Protein AF-H1XYG9-F1 (afdb_monomer_lite)

Sequence (153 aa):
MKILVTLFMGILLSSVLFLGCGQDGEDGKAYLSFTWDWYVDSYTDNNPGVPSTIHEYTDYEVAPGTYYYEYYCSDGLGNYWGYEGTYKITINKGEKGGFLVDGEDGEDNYFRMTLSGSGPSMSLNKSIKISEKKSSLTPVKNLALLGFLWKKV

pLDDT: mean 81.09, std 21.28, range [35.25, 98.31]

Foldseek 3Di:
DVVVVVVVVVVVVVVLVVLWWAAWAAWAWEWEFEAEPFDWPAKDKPFPQADRDHDHPDITTTDFDKMKMKTKGDRVPPDIDIDIDIDTIDIFQWGGTGTVGHTHHTHYWYKYWYQYNVGIDIDTPSDDPPPPPPPPPDPPPDDPDDDDDDDDD

Organism: NCBI:txid880073

Secondary structure (DSSP, 8-state):
-HHHHHHHHHHHHHHHHHT-BPPPPPPPPEEEEEEESSEEEEEEE--TTS-SS--BTPPEE--SEEEEEEEEEE-SSS-EEEEEEEEEE--PPPPPPBBTBPPPPPPPEEEEEEE-TT--EEEE-----------------------------

Radius of gyration: 28.96 Å; chains: 1; bounding box: 68×40×94 Å

Structure (mmCIF, N/CA/C/O backbone):
data_AF-H1XYG9-F1
#
_entry.id   AF-H1XYG9-F1
#
loop_
_atom_site.group_PDB
_atom_site.id
_atom_site.type_symbol
_atom_site.label_atom_id
_atom_site.label_alt_id
_atom_site.label_comp_id
_atom_site.label_asym_id
_atom_site.label_entity_id
_atom_site.label_seq_id
_atom_site.pdbx_PDB_ins_code
_atom_site.Cartn_x
_atom_site.Cartn_y
_atom_site.Cartn_z
_atom_site.occupancy
_atom_site.B_iso_or_equiv
_atom_site.auth_seq_id
_atom_site.auth_comp_id
_atom_site.auth_asym_id
_atom_site.auth_atom_id
_atom_site.pdbx_PDB_model_num
ATOM 1 N N . MET A 1 1 ? -49.101 -0.920 46.939 1.00 60.12 1 MET A N 1
ATOM 2 C CA . MET A 1 1 ? -48.737 0.040 45.868 1.00 60.12 1 MET A CA 1
ATOM 3 C C . MET A 1 1 ? -47.257 0.441 45.893 1.00 60.12 1 MET A C 1
ATOM 5 O O . MET A 1 1 ? -46.618 0.301 44.867 1.00 60.12 1 MET A O 1
ATOM 9 N N . LYS A 1 2 ? -46.672 0.843 47.036 1.00 57.75 2 LYS A N 1
ATOM 10 C CA . LYS A 1 2 ? -45.251 1.262 47.128 1.00 57.75 2 LYS A CA 1
ATOM 11 C C . LYS A 1 2 ? -44.224 0.193 46.694 1.00 57.75 2 LYS A C 1
ATOM 13 O O . LYS A 1 2 ? -43.332 0.507 45.926 1.00 57.75 2 LYS A O 1
ATOM 18 N N . ILE A 1 3 ? -44.408 -1.068 47.100 1.00 64.62 3 ILE A N 1
ATOM 19 C CA . ILE A 1 3 ? -43.493 -2.189 46.783 1.00 64.62 3 ILE A CA 1
ATOM 20 C C . ILE A 1 3 ? -43.468 -2.516 45.276 1.00 64.62 3 ILE A C 1
ATOM 22 O O . ILE A 1 3 ? -42.418 -2.835 44.727 1.00 64.62 3 ILE A O 1
ATOM 26 N N . LEU A 1 4 ? -44.611 -2.378 44.592 1.00 59.44 4 LEU A N 1
ATOM 27 C CA . LEU A 1 4 ? -44.730 -2.627 43.151 1.00 59.44 4 LEU A CA 1
ATOM 28 C C . LEU A 1 4 ? -43.977 -1.564 42.328 1.00 59.44 4 LEU A C 1
ATOM 30 O O . LEU A 1 4 ? -43.351 -1.889 41.326 1.00 59.44 4 LEU A O 1
ATOM 34 N N . VAL A 1 5 ? -43.992 -0.308 42.792 1.00 68.00 5 VAL A N 1
ATOM 35 C CA . VAL A 1 5 ? -43.276 0.818 42.167 1.00 68.00 5 VAL A CA 1
ATOM 36 C C . VAL A 1 5 ? -41.762 0.677 42.344 1.00 68.00 5 VAL A C 1
ATOM 38 O O . VAL A 1 5 ? -41.014 0.910 41.400 1.00 68.00 5 VAL A O 1
ATOM 41 N N . THR A 1 6 ? -41.295 0.237 43.517 1.00 70.50 6 THR A N 1
ATOM 42 C CA . THR A 1 6 ? -39.860 0.019 43.773 1.00 70.50 6 THR A CA 1
ATOM 43 C C . THR A 1 6 ? -39.290 -1.132 42.938 1.00 70.50 6 THR A C 1
ATOM 45 O O . THR A 1 6 ? -38.187 -1.011 42.415 1.00 70.50 6 THR A O 1
ATOM 48 N N . LEU A 1 7 ? -40.053 -2.218 42.752 1.00 69.81 7 LEU A N 1
ATOM 49 C CA . LEU A 1 7 ? -39.668 -3.334 41.878 1.00 69.81 7 LEU A CA 1
ATOM 50 C C . LEU A 1 7 ? -39.601 -2.918 40.403 1.00 69.81 7 LEU A C 1
ATOM 52 O O . LEU A 1 7 ? -38.622 -3.229 39.732 1.00 69.81 7 LEU A O 1
ATOM 56 N N . PHE A 1 8 ? -40.590 -2.164 39.913 1.00 68.81 8 PHE A N 1
ATOM 57 C CA . PHE A 1 8 ? -40.574 -1.650 38.539 1.00 68.81 8 PHE A CA 1
ATOM 58 C C . PHE A 1 8 ? -39.398 -0.700 38.289 1.00 68.81 8 PHE A C 1
ATOM 60 O O . PHE A 1 8 ? -38.729 -0.816 37.268 1.00 68.81 8 PHE A O 1
ATOM 67 N N . MET A 1 9 ? -39.099 0.198 39.232 1.00 69.62 9 MET A N 1
ATOM 68 C CA . MET A 1 9 ? -37.990 1.150 39.103 1.00 69.62 9 MET A CA 1
ATOM 69 C C . MET A 1 9 ? -36.618 0.462 39.180 1.00 69.62 9 MET A C 1
ATOM 71 O O . MET A 1 9 ? -35.701 0.856 38.465 1.00 69.62 9 MET A O 1
ATOM 75 N N . GLY A 1 10 ? -36.490 -0.602 39.983 1.00 69.88 10 GLY A N 1
ATOM 7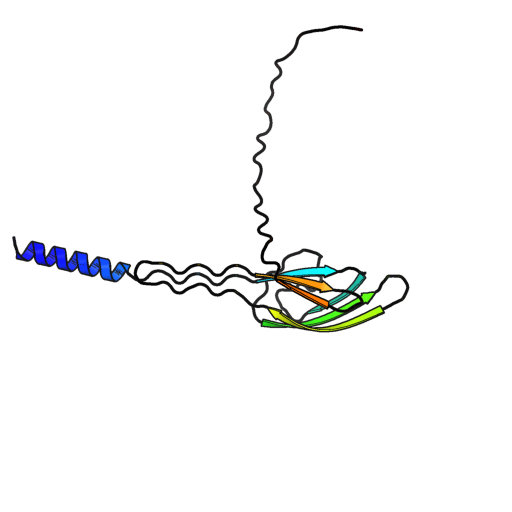6 C CA . GLY A 1 10 ? -35.285 -1.436 40.036 1.00 69.88 10 GLY A CA 1
ATOM 77 C C . GLY A 1 10 ? -35.037 -2.223 38.746 1.00 69.88 10 GLY A C 1
ATOM 78 O O . GLY A 1 10 ? -33.904 -2.278 38.275 1.00 69.88 10 GLY A O 1
ATOM 79 N N . ILE A 1 11 ? -36.091 -2.771 38.130 1.00 70.50 11 ILE A N 1
ATOM 80 C CA . ILE A 1 11 ? -35.994 -3.473 36.839 1.00 70.50 11 ILE A CA 1
ATOM 81 C C . ILE A 1 11 ? -35.631 -2.493 35.718 1.00 70.50 11 ILE A C 1
ATOM 83 O O . ILE A 1 11 ? -34.745 -2.792 34.925 1.00 70.50 11 ILE A O 1
ATOM 87 N N . LEU A 1 12 ? -36.246 -1.304 35.694 1.00 64.56 12 LEU A N 1
ATOM 88 C CA . LEU A 1 12 ? -36.002 -0.290 34.664 1.00 64.56 12 LEU A CA 1
ATOM 89 C C . LEU A 1 12 ? -34.568 0.268 34.736 1.00 64.56 12 LEU A C 1
ATOM 91 O O . LEU A 1 12 ? -33.896 0.391 33.713 1.00 64.56 12 LEU A O 1
ATOM 95 N N . LEU A 1 13 ? -34.062 0.517 35.949 1.00 65.56 13 LEU A N 1
ATOM 96 C CA . LEU A 1 13 ? -32.679 0.946 36.180 1.00 65.56 13 LEU A CA 1
ATOM 97 C C . LEU A 1 13 ? -31.670 -0.164 35.832 1.00 65.56 13 LEU A C 1
ATOM 99 O O . LEU A 1 13 ? -30.633 0.116 35.239 1.00 65.56 13 LEU A O 1
ATOM 103 N N . SER A 1 14 ? -31.999 -1.427 36.126 1.00 62.69 14 SER A N 1
ATOM 104 C CA . SER A 1 14 ? -31.178 -2.579 35.733 1.00 62.69 14 SER A CA 1
ATOM 105 C C . SER A 1 14 ? -31.137 -2.768 34.215 1.00 62.69 14 SER A C 1
ATOM 107 O O . SER A 1 14 ? -30.074 -3.064 33.682 1.00 62.69 14 SER A O 1
ATOM 109 N N . SER A 1 15 ? -32.249 -2.574 33.498 1.00 60.84 15 SER A N 1
ATOM 110 C CA . SER A 1 15 ? -32.274 -2.684 32.032 1.00 60.84 15 SER A CA 1
ATOM 111 C C . SER A 1 15 ? -31.468 -1.587 31.331 1.00 60.84 15 SER A C 1
ATOM 113 O O . SER A 1 15 ? -30.830 -1.866 30.324 1.00 60.84 15 SER A O 1
ATOM 115 N N . VAL A 1 16 ? -31.419 -0.369 31.883 1.00 60.72 16 VAL A N 1
ATOM 116 C CA . VAL A 1 16 ? -30.593 0.727 31.337 1.00 60.72 16 VAL A CA 1
ATOM 117 C C . VAL A 1 16 ? -29.096 0.451 31.521 1.00 60.72 16 VAL A C 1
ATOM 119 O O . VAL A 1 16 ? -28.298 0.811 30.662 1.00 60.72 16 VAL A O 1
ATOM 122 N N . LEU A 1 17 ? -28.708 -0.242 32.596 1.00 58.41 17 LEU A N 1
ATOM 123 C CA . LEU A 1 17 ? -27.311 -0.609 32.851 1.00 58.41 17 LEU A CA 1
ATOM 124 C C . LEU A 1 17 ? -26.803 -1.742 31.941 1.00 58.41 17 LEU A C 1
ATOM 126 O O . LEU A 1 17 ? -25.616 -1.772 31.634 1.00 58.41 17 LEU A O 1
ATOM 130 N N . PHE A 1 18 ? -27.680 -2.640 31.474 1.00 56.84 18 PHE A N 1
ATOM 131 C CA . PHE A 1 18 ? -27.307 -3.707 30.529 1.00 56.84 18 PHE A CA 1
ATOM 132 C C . PHE A 1 18 ? -27.252 -3.254 29.061 1.00 56.84 18 PHE A C 1
ATOM 134 O O . PHE A 1 18 ? -26.624 -3.924 28.250 1.00 56.84 18 PHE A O 1
ATOM 141 N N . LEU A 1 19 ? -27.861 -2.116 28.720 1.00 62.56 19 LEU A N 1
ATOM 142 C CA . LEU A 1 19 ? -27.830 -1.527 27.371 1.00 62.56 19 LEU A CA 1
ATOM 143 C C . LEU A 1 19 ? -26.649 -0.561 27.168 1.00 62.56 19 LEU A C 1
ATOM 145 O O . LEU A 1 19 ? -26.576 0.131 26.159 1.00 62.56 19 LEU A O 1
ATOM 149 N N . GLY A 1 20 ? -25.762 -0.465 28.159 1.00 63.56 20 GLY A N 1
ATOM 150 C CA . GLY A 1 20 ? -24.860 0.666 28.309 1.00 63.56 20 GLY A CA 1
ATOM 151 C C . GLY A 1 20 ? -23.539 0.600 27.559 1.00 63.56 20 GLY A C 1
ATOM 152 O O . GLY A 1 20 ? -22.907 1.637 27.484 1.00 63.56 20 GLY A O 1
ATOM 153 N N . CYS A 1 21 ? -23.076 -0.536 27.037 1.00 78.31 21 CYS A N 1
ATOM 154 C CA . CYS A 1 21 ? -21.792 -0.565 26.325 1.00 78.31 21 CYS A CA 1
ATOM 155 C C . CYS A 1 21 ? -22.029 -0.448 24.822 1.00 78.31 21 CYS A C 1
ATOM 157 O O . CYS A 1 21 ? -22.577 -1.375 24.225 1.00 78.31 21 CYS A O 1
ATOM 159 N N . GLY A 1 22 ? -21.621 0.680 24.238 1.00 84.31 22 GLY A N 1
ATOM 160 C CA . GLY A 1 22 ? -21.514 0.816 22.791 1.00 84.31 22 GLY A CA 1
ATOM 161 C C . GLY A 1 22 ? -20.474 -0.147 22.225 1.00 84.31 22 GLY A C 1
ATOM 162 O O . GLY A 1 22 ? -19.603 -0.641 22.949 1.00 84.31 22 GLY A O 1
ATOM 163 N N . GLN A 1 23 ? -20.603 -0.457 20.943 1.00 92.31 23 GLN A N 1
ATOM 164 C CA . GLN A 1 23 ? -19.696 -1.353 20.231 1.00 92.31 23 GLN A CA 1
ATOM 165 C C . GLN A 1 23 ? -18.396 -0.631 19.878 1.00 92.31 23 GLN A C 1
ATOM 167 O O . GLN A 1 23 ? -18.399 0.573 19.639 1.00 92.31 23 GLN A O 1
ATOM 172 N N . ASP A 1 24 ? -17.282 -1.362 19.865 1.00 95.69 24 ASP A N 1
ATOM 173 C CA . ASP A 1 24 ? -16.039 -0.854 19.282 1.00 95.69 24 ASP A CA 1
ATOM 174 C C . ASP A 1 24 ? -16.227 -0.710 17.765 1.00 95.69 24 ASP A C 1
ATOM 176 O O . ASP A 1 24 ? -16.853 -1.572 17.142 1.00 95.69 24 ASP A O 1
ATOM 180 N N . GLY A 1 25 ? -15.684 0.363 17.191 1.00 96.44 25 GLY A N 1
ATOM 181 C CA . GLY A 1 25 ? -15.641 0.554 15.746 1.00 96.44 25 GLY A CA 1
ATOM 182 C C . GLY A 1 25 ? -14.730 -0.475 15.080 1.00 96.44 25 GLY A C 1
ATOM 183 O O . GLY A 1 25 ? -13.767 -0.970 15.681 1.00 96.44 25 GLY A O 1
ATOM 184 N N . GLU A 1 26 ? -15.019 -0.806 13.828 1.00 97.06 26 GLU A N 1
ATOM 185 C CA . GLU A 1 26 ? -14.196 -1.724 13.047 1.00 97.06 26 GLU A CA 1
ATOM 186 C C . GLU A 1 26 ? -12.878 -1.065 12.621 1.00 97.06 26 GLU A C 1
ATOM 188 O O . GLU A 1 26 ? -12.783 0.142 12.397 1.00 97.06 26 GLU A O 1
ATOM 193 N N . ASP A 1 27 ? -11.824 -1.870 12.498 1.00 97.44 27 ASP A N 1
ATOM 194 C CA . ASP A 1 27 ? -10.564 -1.406 11.926 1.00 97.44 27 ASP A CA 1
ATOM 195 C C . ASP A 1 27 ? -10.724 -1.118 10.428 1.00 97.44 27 ASP A C 1
ATOM 197 O O . ASP A 1 27 ? -11.273 -1.933 9.683 1.00 97.44 27 ASP A O 1
ATOM 201 N N . GLY A 1 28 ? -10.147 -0.007 9.972 1.00 95.75 28 GLY A N 1
ATOM 202 C CA . GLY A 1 28 ? -10.078 0.318 8.554 1.00 95.75 28 GLY A CA 1
ATOM 203 C C . GLY A 1 28 ? -9.210 -0.673 7.781 1.00 95.75 28 GLY A C 1
ATOM 204 O O . GLY A 1 28 ? -8.262 -1.268 8.309 1.00 95.75 28 GLY A O 1
ATOM 205 N N . LYS A 1 29 ? -9.501 -0.827 6.493 1.00 97.00 29 LYS A N 1
ATOM 206 C CA . LYS A 1 29 ? -8.734 -1.681 5.582 1.00 97.00 29 LYS A CA 1
ATOM 207 C C . LYS A 1 29 ? -7.547 -0.935 4.983 1.00 97.00 29 LYS A C 1
ATOM 209 O O . LYS A 1 29 ? -7.435 0.288 5.072 1.00 97.00 29 LYS A O 1
ATOM 214 N N . ALA A 1 30 ? -6.635 -1.673 4.360 1.00 97.00 30 ALA A N 1
ATOM 215 C CA . ALA A 1 30 ? -5.543 -1.093 3.591 1.00 97.00 30 ALA A CA 1
ATOM 216 C C . ALA A 1 30 ? -5.539 -1.630 2.162 1.00 97.00 30 ALA A C 1
ATOM 218 O O . ALA A 1 30 ? -5.721 -2.825 1.931 1.00 97.00 30 ALA A O 1
ATOM 219 N N . TYR A 1 31 ? -5.276 -0.733 1.220 1.00 97.56 31 TYR A N 1
ATOM 220 C CA . TYR A 1 31 ? -5.175 -1.039 -0.197 1.00 97.56 31 TYR A CA 1
ATOM 221 C C . TYR A 1 31 ? -3.869 -0.490 -0.757 1.00 97.56 31 TYR A C 1
ATOM 223 O O . TYR A 1 31 ? -3.439 0.599 -0.378 1.00 97.56 31 TYR A O 1
ATOM 231 N N . LEU A 1 32 ? -3.234 -1.232 -1.657 1.00 97.56 32 LEU A N 1
ATOM 232 C CA . LEU A 1 32 ? -2.023 -0.822 -2.358 1.00 97.56 32 LEU A CA 1
ATOM 233 C C . LEU A 1 32 ? -2.295 -0.776 -3.858 1.00 97.56 32 LEU A C 1
ATOM 235 O O . LEU A 1 32 ? -2.741 -1.763 -4.431 1.00 97.56 32 LEU A O 1
ATOM 239 N N . SER A 1 33 ? -1.980 0.352 -4.485 1.00 97.44 33 SER A N 1
ATOM 240 C CA . SER A 1 33 ? -1.973 0.512 -5.938 1.00 97.44 33 SER A CA 1
ATOM 241 C C . SER A 1 33 ? -0.586 0.862 -6.453 1.00 97.44 33 SER A C 1
ATOM 243 O O . SER A 1 33 ? 0.279 1.345 -5.717 1.00 97.44 33 SER A O 1
ATOM 245 N N . PHE A 1 34 ? -0.395 0.645 -7.748 1.00 96.88 34 PHE A N 1
ATOM 246 C CA . PHE A 1 34 ? 0.869 0.869 -8.435 1.00 96.88 34 PHE A CA 1
ATOM 247 C C . PHE A 1 34 ? 0.697 1.882 -9.560 1.00 96.88 34 PHE A C 1
ATOM 249 O O . PHE A 1 34 ? -0.383 2.014 -10.134 1.00 96.88 34 PHE A O 1
ATOM 256 N N . THR A 1 35 ? 1.763 2.597 -9.885 1.00 96.62 35 THR A N 1
ATOM 257 C CA . THR A 1 35 ? 1.889 3.371 -11.124 1.00 96.62 35 THR A CA 1
ATOM 258 C C . THR A 1 35 ? 3.356 3.462 -11.510 1.00 96.62 35 THR A C 1
ATOM 260 O O . THR A 1 35 ? 4.228 3.238 -10.664 1.00 96.62 35 THR A O 1
ATOM 263 N N . TRP A 1 36 ? 3.649 3.775 -12.765 1.00 95.19 36 TRP A N 1
ATOM 264 C CA . TRP A 1 36 ? 5.022 3.903 -13.229 1.00 95.19 36 TRP A CA 1
ATOM 265 C C . TRP A 1 36 ? 5.168 4.906 -14.373 1.00 95.19 36 TRP A C 1
ATOM 267 O O . TRP A 1 36 ? 4.315 5.004 -15.247 1.00 95.19 36 TRP A O 1
ATOM 277 N N . ASP A 1 37 ? 6.285 5.638 -14.374 1.00 86.94 37 ASP A N 1
ATOM 278 C CA . ASP A 1 37 ? 6.590 6.641 -15.411 1.00 86.94 37 ASP A CA 1
ATOM 279 C C . ASP A 1 37 ? 7.297 6.030 -16.638 1.00 86.94 37 ASP A C 1
ATOM 281 O O . ASP A 1 37 ? 7.303 6.610 -17.723 1.00 86.94 37 ASP A O 1
ATOM 285 N N . TRP A 1 38 ? 7.905 4.856 -16.461 1.00 84.50 38 TRP A N 1
ATOM 286 C CA . TRP A 1 38 ? 8.686 4.125 -17.463 1.00 84.50 38 TRP A CA 1
ATOM 287 C C . TRP A 1 38 ? 8.205 2.677 -17.566 1.00 84.50 38 TRP A C 1
ATOM 289 O O . TRP A 1 38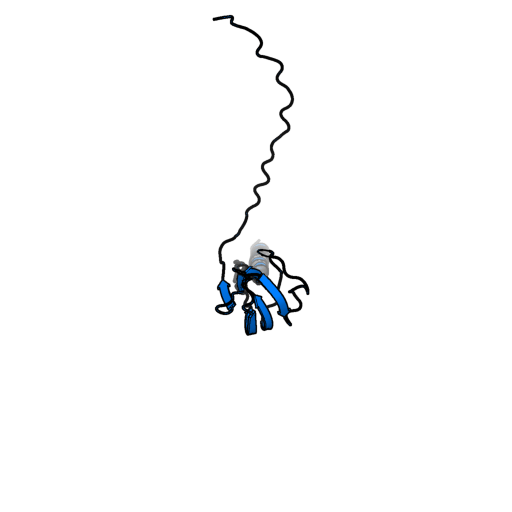 ? 7.323 2.263 -16.817 1.00 84.50 38 TRP A O 1
ATOM 299 N N . TYR A 1 39 ? 8.795 1.880 -18.458 1.00 88.38 39 TYR A N 1
ATOM 300 C CA . TYR A 1 39 ? 8.474 0.457 -18.519 1.00 88.38 39 TYR A CA 1
ATOM 301 C C . TYR A 1 39 ? 8.957 -0.237 -17.248 1.00 88.38 39 TYR A C 1
ATOM 303 O O . TYR A 1 39 ? 10.139 -0.177 -16.918 1.00 88.38 39 TYR A O 1
ATOM 311 N N . VAL A 1 40 ? 8.040 -0.892 -16.537 1.00 92.88 40 VAL A N 1
ATOM 312 C CA . VAL A 1 40 ? 8.377 -1.844 -15.475 1.00 92.88 40 VAL A CA 1
ATOM 313 C C . VAL A 1 40 ? 8.518 -3.209 -16.130 1.00 92.88 40 VAL A C 1
ATOM 315 O O . VAL A 1 40 ? 7.531 -3.815 -16.543 1.00 92.88 40 VAL A O 1
ATOM 318 N N . ASP 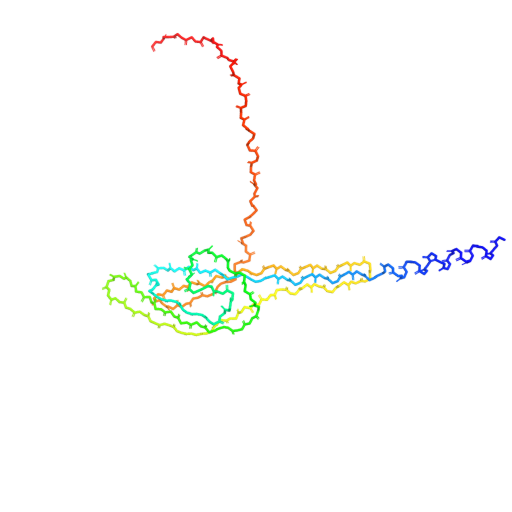A 1 41 ? 9.758 -3.666 -16.251 1.00 92.56 41 ASP A N 1
ATOM 319 C CA . ASP A 1 41 ? 10.101 -4.920 -16.919 1.00 92.56 41 ASP A CA 1
ATOM 320 C C . ASP A 1 41 ? 9.779 -6.126 -16.028 1.00 92.56 41 ASP A C 1
ATOM 322 O O . ASP A 1 41 ? 9.351 -7.178 -16.508 1.00 92.56 41 ASP A O 1
ATOM 326 N N . SER A 1 42 ? 9.956 -5.973 -14.714 1.00 94.94 42 SER A N 1
ATOM 327 C CA . SER A 1 42 ? 9.556 -6.968 -13.724 1.00 94.94 42 SER A CA 1
ATOM 328 C C . SER A 1 42 ? 9.331 -6.341 -12.352 1.00 94.94 42 SER A C 1
ATOM 330 O O . SER A 1 42 ? 9.917 -5.314 -12.005 1.00 94.94 42 SER A O 1
ATOM 332 N N . TYR A 1 43 ? 8.461 -6.978 -11.570 1.00 96.56 43 TYR A N 1
ATOM 333 C CA . TYR A 1 43 ? 8.133 -6.583 -10.209 1.00 96.56 43 TYR A CA 1
ATOM 334 C C . TYR A 1 43 ? 7.914 -7.832 -9.356 1.00 96.56 43 TYR A C 1
ATOM 336 O O . TYR A 1 43 ? 7.219 -8.758 -9.778 1.00 96.56 43 TYR A O 1
ATOM 344 N N . THR A 1 44 ? 8.494 -7.856 -8.160 1.00 97.31 44 THR A N 1
ATOM 345 C CA . THR A 1 44 ? 8.254 -8.893 -7.156 1.00 97.31 44 THR A CA 1
ATOM 346 C C . THR A 1 44 ? 8.040 -8.262 -5.787 1.00 97.31 44 THR A C 1
ATOM 348 O O . THR A 1 44 ? 8.624 -7.228 -5.465 1.00 97.31 44 THR A O 1
ATOM 351 N N . ASP A 1 45 ? 7.180 -8.891 -4.992 1.00 97.56 45 ASP A N 1
ATOM 352 C CA . ASP A 1 45 ? 6.787 -8.438 -3.661 1.00 97.56 45 ASP A CA 1
ATOM 353 C C . ASP A 1 45 ? 6.458 -9.660 -2.798 1.00 97.56 45 ASP A C 1
ATOM 355 O O . ASP A 1 45 ? 5.908 -10.648 -3.293 1.00 97.56 45 ASP A O 1
ATOM 359 N N . ASN A 1 46 ? 6.817 -9.621 -1.514 1.00 98.06 46 ASN A N 1
ATOM 360 C CA . ASN A 1 46 ? 6.475 -10.673 -0.555 1.00 98.06 46 ASN A CA 1
ATOM 361 C C . ASN A 1 46 ? 5.147 -10.430 0.187 1.00 98.06 46 ASN A C 1
ATOM 363 O O . ASN A 1 46 ? 4.791 -11.200 1.084 1.00 98.06 46 ASN A O 1
ATOM 367 N N . ASN A 1 47 ? 4.416 -9.376 -0.167 1.00 97.94 47 ASN A N 1
ATOM 368 C CA . ASN A 1 47 ? 3.079 -9.099 0.315 1.00 97.94 47 ASN A CA 1
ATOM 369 C C . ASN A 1 47 ? 2.066 -10.056 -0.328 1.00 97.94 47 ASN A C 1
ATOM 371 O O . ASN A 1 47 ? 1.827 -9.974 -1.532 1.00 97.94 47 ASN A O 1
ATOM 375 N N . PRO A 1 48 ? 1.405 -10.930 0.452 1.00 97.62 48 PRO A N 1
ATOM 376 C CA . PRO A 1 48 ? 0.473 -11.915 -0.091 1.00 97.62 48 PRO A CA 1
ATOM 377 C C . PRO A 1 48 ? -0.791 -11.298 -0.708 1.00 97.62 48 PRO A C 1
ATOM 379 O O . PRO A 1 48 ? -1.504 -11.994 -1.426 1.00 97.62 48 PRO A O 1
ATOM 382 N N . GLY A 1 49 ? -1.091 -10.025 -0.420 1.00 97.44 49 GLY A N 1
ATOM 383 C CA . GLY A 1 49 ? -2.193 -9.300 -1.058 1.00 97.44 49 GLY A CA 1
ATOM 384 C C . GLY A 1 49 ? -1.850 -8.767 -2.452 1.00 97.44 49 GLY A C 1
ATOM 385 O O . GLY A 1 49 ? -2.753 -8.406 -3.202 1.00 97.44 49 GLY A O 1
ATOM 386 N N . VAL A 1 50 ? -0.567 -8.739 -2.828 1.00 97.56 50 VAL A N 1
ATOM 387 C CA . VAL A 1 50 ? -0.120 -8.282 -4.148 1.00 97.56 50 VAL A CA 1
ATOM 388 C C . VAL A 1 50 ? -0.023 -9.486 -5.093 1.00 97.56 50 VAL A C 1
ATOM 390 O O . VAL A 1 50 ? 0.656 -10.466 -4.778 1.00 97.56 50 VAL A O 1
ATOM 393 N N . PRO A 1 51 ? -0.694 -9.462 -6.258 1.00 96.12 51 PRO A N 1
ATOM 394 C CA . PRO A 1 51 ? -0.594 -10.548 -7.226 1.00 96.12 51 PRO A CA 1
ATOM 395 C C . PRO A 1 51 ? 0.779 -10.574 -7.906 1.00 96.12 51 PRO A C 1
ATOM 397 O O . PRO A 1 51 ? 1.479 -9.569 -7.989 1.00 96.12 51 PRO A O 1
ATOM 400 N N . SER A 1 52 ? 1.123 -11.714 -8.509 1.00 92.81 52 SER A N 1
ATOM 401 C CA . SER A 1 52 ? 2.359 -11.869 -9.294 1.00 92.81 52 SER A CA 1
ATOM 402 C C . SER A 1 52 ? 2.448 -10.935 -10.506 1.00 92.81 52 SER A C 1
ATOM 404 O O . SER A 1 52 ? 3.528 -10.719 -11.046 1.00 92.81 52 SER A O 1
ATOM 406 N N . THR A 1 53 ? 1.308 -10.433 -10.982 1.00 94.94 53 THR A N 1
ATOM 407 C CA . THR A 1 53 ? 1.222 -9.475 -12.084 1.00 94.94 53 THR A CA 1
ATOM 408 C C . THR A 1 53 ? 0.433 -8.271 -11.610 1.00 94.94 53 THR A C 1
ATOM 410 O O . THR A 1 53 ? -0.760 -8.382 -11.326 1.00 94.94 53 THR A O 1
ATOM 413 N N . ILE A 1 54 ? 1.112 -7.131 -11.528 1.00 95.88 54 ILE A N 1
ATOM 414 C CA . ILE A 1 54 ? 0.519 -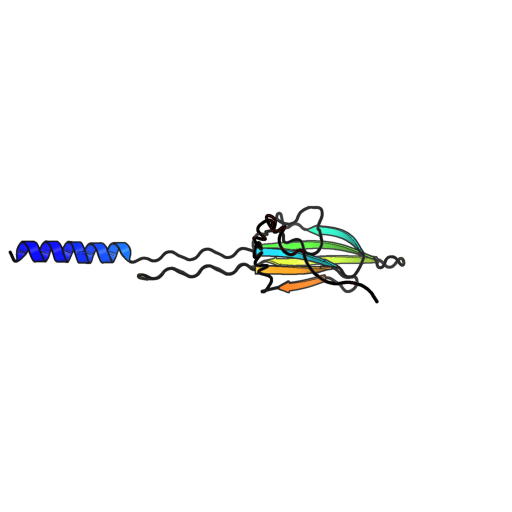5.865 -11.110 1.00 95.88 54 ILE A CA 1
ATOM 415 C C . ILE A 1 54 ? -0.050 -5.100 -12.308 1.00 95.88 54 ILE A C 1
ATOM 417 O O . ILE A 1 54 ? 0.429 -5.215 -13.438 1.00 95.88 54 ILE A O 1
ATOM 421 N N . HIS A 1 55 ? -1.065 -4.289 -12.042 1.00 95.25 55 HIS A N 1
ATOM 422 C CA . HIS A 1 55 ? -1.696 -3.395 -13.003 1.00 95.25 55 HIS A CA 1
ATOM 423 C C . HIS A 1 55 ? -1.716 -1.976 -12.435 1.00 95.25 55 HIS A C 1
ATOM 425 O O . HIS A 1 55 ? -1.962 -1.789 -11.239 1.00 95.25 55 HIS A O 1
ATOM 431 N N . GLU A 1 56 ? -1.474 -0.972 -13.283 1.00 94.81 56 GLU A N 1
ATOM 432 C CA . GLU A 1 56 ? -1.547 0.419 -12.836 1.00 94.81 56 GLU A CA 1
ATOM 433 C C . GLU A 1 56 ? -2.929 0.747 -12.284 1.00 94.81 56 GLU A C 1
ATOM 435 O O . GLU A 1 56 ? -3.957 0.303 -12.803 1.00 94.81 56 GLU A O 1
ATOM 440 N N . TYR A 1 57 ? -2.933 1.549 -11.222 1.00 94.44 57 TYR A N 1
ATOM 441 C CA . TYR A 1 57 ? -4.123 2.104 -10.584 1.00 94.44 57 TYR A CA 1
ATOM 442 C C . TYR A 1 57 ? -5.156 1.066 -10.127 1.00 94.44 57 TYR A C 1
ATOM 444 O O . TYR A 1 57 ? -6.303 1.420 -9.870 1.00 94.44 57 TYR A O 1
ATOM 452 N N . THR A 1 58 ? -4.754 -0.199 -10.001 1.00 96.06 58 THR A N 1
ATOM 453 C CA . THR A 1 58 ? -5.576 -1.251 -9.404 1.00 96.06 58 THR A CA 1
ATOM 454 C C . THR A 1 58 ? -5.288 -1.314 -7.912 1.00 96.06 58 THR A C 1
ATOM 456 O O . THR A 1 58 ? -4.132 -1.445 -7.517 1.00 96.06 58 THR A O 1
ATOM 459 N N . ASP A 1 59 ? -6.334 -1.204 -7.096 1.00 96.75 59 ASP A N 1
ATOM 460 C CA . ASP A 1 59 ? -6.238 -1.302 -5.642 1.00 96.75 59 ASP A CA 1
ATOM 461 C C . ASP A 1 59 ? -6.285 -2.773 -5.203 1.00 96.75 59 ASP A C 1
ATOM 463 O O . ASP A 1 59 ? -7.278 -3.473 -5.418 1.00 96.75 59 ASP A O 1
ATOM 467 N N . TYR A 1 60 ? -5.214 -3.242 -4.567 1.00 97.31 60 TYR A N 1
ATOM 468 C CA . TYR A 1 60 ? -5.122 -4.577 -3.979 1.00 97.31 60 TYR A CA 1
ATOM 469 C C . TYR A 1 60 ? -5.304 -4.497 -2.464 1.00 97.31 60 TYR A C 1
ATOM 471 O O . TYR A 1 60 ? -4.569 -3.763 -1.806 1.00 97.31 60 TYR A O 1
ATOM 479 N N . GLU A 1 61 ? -6.261 -5.240 -1.898 1.00 97.69 61 GLU A N 1
ATOM 480 C CA . GLU A 1 61 ? -6.427 -5.323 -0.439 1.00 97.69 61 GLU A CA 1
ATOM 481 C C . GLU A 1 61 ? -5.212 -6.032 0.177 1.00 97.69 61 GLU A C 1
ATOM 483 O O . GLU A 1 61 ? -4.857 -7.148 -0.206 1.00 97.69 61 GLU A O 1
ATOM 488 N N . VAL A 1 62 ? -4.556 -5.367 1.126 1.00 97.69 62 VAL A N 1
ATOM 489 C CA . VAL A 1 62 ? -3.302 -5.816 1.739 1.00 97.69 62 VAL A CA 1
ATOM 490 C C . VAL A 1 62 ? -3.391 -5.748 3.259 1.00 97.69 62 VAL A C 1
ATOM 492 O O . VAL A 1 62 ? -4.029 -4.867 3.834 1.00 97.69 62 VAL A O 1
ATOM 495 N N . ALA A 1 63 ? -2.716 -6.675 3.935 1.00 97.50 63 ALA A N 1
ATOM 496 C CA . ALA A 1 63 ? -2.626 -6.654 5.390 1.00 97.50 63 ALA A CA 1
ATOM 497 C C . ALA A 1 63 ? -1.623 -5.581 5.874 1.00 97.50 63 ALA A C 1
ATOM 499 O O . ALA A 1 63 ? -0.675 -5.246 5.159 1.00 97.50 63 ALA A O 1
ATOM 500 N N . PRO A 1 64 ? -1.787 -5.032 7.093 1.00 97.31 64 PRO A N 1
ATOM 501 C CA . PRO A 1 64 ? -0.765 -4.188 7.701 1.00 97.31 64 PRO A CA 1
ATOM 502 C C . PRO A 1 64 ? 0.506 -4.997 7.983 1.00 97.31 64 PRO A C 1
ATOM 504 O O . PRO A 1 64 ? 0.454 -6.095 8.538 1.00 97.31 64 PRO A O 1
ATOM 507 N N . GLY A 1 65 ? 1.663 -4.431 7.647 1.00 97.69 65 GLY A N 1
ATOM 508 C CA . GLY A 1 65 ? 2.939 -5.134 7.732 1.00 97.69 65 GLY A CA 1
ATOM 509 C C . GLY A 1 65 ? 4.084 -4.366 7.084 1.00 97.69 65 GLY A C 1
ATOM 510 O O . GLY A 1 65 ? 3.892 -3.273 6.552 1.00 97.69 65 GLY A O 1
ATOM 511 N N . THR A 1 66 ? 5.281 -4.944 7.148 1.00 98.12 66 THR A N 1
ATOM 512 C CA . THR A 1 66 ? 6.448 -4.477 6.392 1.00 98.12 66 THR A CA 1
ATOM 513 C C . THR A 1 66 ? 6.789 -5.532 5.355 1.00 98.12 66 THR A C 1
ATOM 515 O O . THR A 1 66 ? 6.997 -6.691 5.712 1.00 98.12 66 THR A O 1
ATOM 518 N N . TYR A 1 67 ? 6.866 -5.115 4.099 1.00 98.12 67 TYR A N 1
ATOM 519 C CA . TYR A 1 67 ? 7.039 -5.995 2.950 1.00 98.12 67 TYR A CA 1
ATOM 520 C C . TYR A 1 67 ? 8.282 -5.598 2.165 1.00 98.12 67 TYR A C 1
ATOM 522 O O . TYR A 1 67 ? 8.675 -4.431 2.175 1.00 98.12 67 TYR A O 1
ATOM 530 N N . TYR A 1 68 ? 8.916 -6.580 1.534 1.00 98.31 68 TYR A N 1
ATOM 531 C CA . TYR A 1 68 ? 10.066 -6.413 0.654 1.00 98.31 68 TYR A CA 1
ATOM 532 C C . TYR A 1 68 ? 9.599 -6.434 -0.797 1.00 98.31 68 TYR A C 1
ATOM 534 O O . TYR A 1 68 ? 8.746 -7.247 -1.149 1.00 98.31 68 TYR A O 1
ATOM 542 N N . TYR A 1 69 ? 10.201 -5.585 -1.623 1.00 97.69 69 TYR A N 1
ATOM 543 C CA . TYR A 1 69 ? 9.977 -5.564 -3.061 1.00 97.69 69 TYR A CA 1
ATOM 544 C C . TYR A 1 69 ? 11.300 -5.496 -3.820 1.00 97.69 69 TYR A C 1
ATOM 546 O O . TYR A 1 69 ? 12.297 -4.970 -3.318 1.00 97.69 69 TYR A O 1
ATOM 554 N N . GLU A 1 70 ? 11.250 -5.945 -5.067 1.00 97.75 70 GLU A N 1
ATOM 555 C CA . GLU A 1 70 ? 12.289 -5.758 -6.074 1.00 97.75 70 GLU A CA 1
ATOM 556 C C . GLU A 1 70 ? 11.618 -5.423 -7.409 1.00 97.75 70 GLU A C 1
ATOM 558 O O . GLU A 1 70 ? 10.593 -6.016 -7.759 1.00 97.75 70 GLU A O 1
ATOM 563 N N . TYR A 1 71 ? 12.172 -4.477 -8.165 1.00 96.62 71 TYR A N 1
ATOM 564 C CA . TYR A 1 71 ? 11.699 -4.188 -9.515 1.00 96.62 71 TYR A CA 1
ATOM 565 C C . TYR A 1 71 ? 12.815 -3.742 -10.445 1.00 96.62 71 TYR A C 1
ATOM 567 O O . TYR A 1 71 ? 13.801 -3.129 -10.027 1.00 96.62 71 TYR A O 1
ATOM 575 N N . TYR A 1 72 ? 12.603 -4.018 -11.726 1.00 95.88 72 TYR A N 1
ATOM 576 C CA . TYR A 1 72 ? 13.458 -3.578 -12.816 1.00 95.88 72 TYR A CA 1
ATOM 577 C 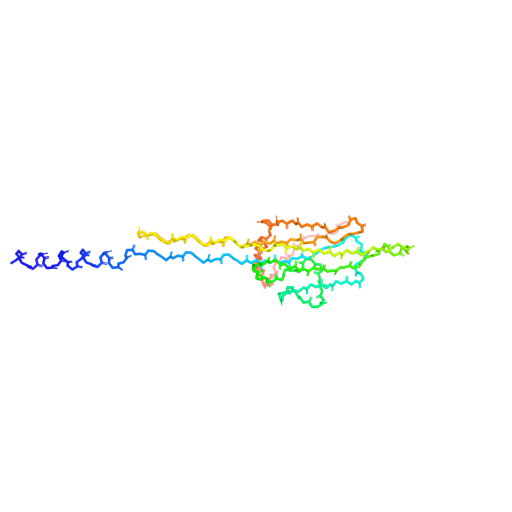C . TYR A 1 72 ? 12.647 -2.714 -13.770 1.00 95.88 72 TYR A C 1
ATOM 579 O O . TYR A 1 72 ? 11.484 -3.010 -14.059 1.00 95.88 72 TYR A O 1
ATOM 587 N N . CYS A 1 73 ? 13.252 -1.633 -14.246 1.00 94.56 73 CYS A N 1
ATOM 588 C CA . CYS A 1 73 ? 12.627 -0.733 -15.201 1.00 94.56 73 CYS A CA 1
ATOM 589 C C . CYS A 1 73 ? 13.609 -0.243 -16.262 1.00 94.56 73 CYS A C 1
ATOM 591 O O . CYS A 1 73 ? 14.829 -0.243 -16.064 1.00 94.56 73 CYS A O 1
ATOM 593 N N . SER A 1 74 ? 13.058 0.213 -17.382 1.00 93.62 74 SER A N 1
ATOM 594 C CA . SER A 1 74 ? 13.822 0.724 -18.514 1.00 93.62 74 SER A CA 1
ATOM 595 C C . SER A 1 74 ? 13.100 1.862 -19.232 1.00 93.62 74 SER A C 1
ATOM 597 O O . SER A 1 74 ? 11.874 1.982 -19.200 1.00 93.62 74 SER A O 1
ATOM 599 N N . ASP A 1 75 ? 13.866 2.721 -19.906 1.00 91.06 75 ASP A N 1
ATOM 600 C CA . ASP A 1 75 ? 13.329 3.838 -20.699 1.00 91.06 75 ASP A CA 1
ATOM 601 C C . ASP A 1 75 ? 13.015 3.455 -22.155 1.00 91.06 75 ASP A C 1
ATOM 603 O O . ASP A 1 75 ? 12.620 4.301 -22.958 1.00 91.06 75 ASP A O 1
ATOM 607 N N . GLY A 1 76 ? 13.214 2.185 -22.521 1.00 86.38 76 GLY A N 1
ATOM 608 C CA . GLY A 1 76 ? 13.080 1.696 -23.895 1.00 86.38 76 GLY A CA 1
ATOM 609 C C . GLY A 1 76 ? 14.187 2.162 -24.855 1.00 86.38 76 GLY A C 1
ATOM 610 O O . GLY A 1 76 ? 14.179 1.771 -26.021 1.00 86.38 76 GLY A O 1
ATOM 611 N N . LEU A 1 77 ? 15.156 2.956 -24.389 1.00 90.44 77 LEU A N 1
ATOM 612 C CA . LEU A 1 77 ? 16.315 3.438 -25.153 1.00 90.44 77 LEU A CA 1
ATOM 613 C C . LEU A 1 77 ? 17.605 2.679 -24.803 1.00 90.44 77 LEU A C 1
ATOM 615 O O . LEU A 1 77 ? 18.682 3.018 -25.294 1.00 90.44 77 LEU A O 1
ATOM 619 N N . GLY A 1 78 ? 17.491 1.629 -23.988 1.00 88.00 78 GLY A N 1
ATOM 620 C CA . GLY A 1 78 ? 18.599 0.772 -23.572 1.00 88.00 78 GLY A CA 1
ATOM 621 C C . GLY A 1 78 ? 19.190 1.123 -22.207 1.00 88.00 78 GLY A C 1
ATOM 622 O O . GLY A 1 78 ? 20.188 0.510 -21.827 1.00 88.00 78 GLY A O 1
ATOM 623 N N . ASN A 1 79 ? 18.590 2.060 -21.465 1.00 90.75 79 ASN A N 1
ATOM 624 C CA . ASN A 1 79 ? 18.938 2.293 -20.066 1.00 90.75 79 ASN A CA 1
ATOM 625 C C . ASN A 1 79 ? 18.067 1.412 -19.162 1.00 90.75 79 ASN A C 1
ATOM 627 O O . ASN A 1 79 ? 16.855 1.329 -19.359 1.00 90.75 79 ASN A O 1
ATOM 631 N N . TYR A 1 80 ? 18.698 0.767 -18.180 1.00 93.88 80 TYR A N 1
ATOM 632 C CA . TYR A 1 80 ? 18.059 -0.159 -17.246 1.00 93.88 80 TYR A CA 1
ATOM 633 C C . TYR A 1 80 ? 18.409 0.214 -15.812 1.00 93.88 80 TYR A C 1
ATOM 635 O O . TYR A 1 80 ? 19.561 0.541 -15.509 1.00 93.88 80 TYR A O 1
ATOM 643 N N . TRP A 1 81 ? 17.429 0.096 -14.925 1.00 94.75 81 TRP A N 1
ATOM 644 C CA . TRP A 1 81 ? 17.577 0.331 -13.496 1.00 94.75 81 TRP A CA 1
ATOM 645 C C . TRP A 1 81 ? 16.936 -0.810 -12.712 1.00 94.75 81 TRP A C 1
ATOM 647 O O . TRP A 1 81 ? 15.919 -1.365 -13.122 1.00 94.75 81 TRP A O 1
ATOM 657 N N . GLY A 1 82 ? 17.550 -1.161 -11.586 1.00 96.00 82 GLY A N 1
ATOM 658 C CA . GLY A 1 82 ? 17.047 -2.159 -10.650 1.00 96.00 82 GLY A CA 1
ATOM 659 C C . GLY A 1 82 ? 17.005 -1.568 -9.249 1.00 96.00 82 GLY A C 1
ATOM 660 O O . GLY A 1 82 ? 17.930 -0.856 -8.848 1.00 96.00 82 GLY A O 1
ATOM 661 N N . TYR A 1 83 ? 15.932 -1.849 -8.522 1.00 96.94 83 TYR A N 1
ATOM 662 C CA . TYR A 1 83 ? 15.712 -1.343 -7.175 1.00 96.94 83 TYR A CA 1
ATOM 663 C C . TYR A 1 83 ? 15.135 -2.431 -6.288 1.00 96.94 83 TYR A C 1
ATOM 665 O O . TYR A 1 83 ? 14.256 -3.182 -6.700 1.00 96.94 83 TYR A O 1
ATOM 673 N N . GLU A 1 84 ? 15.566 -2.431 -5.036 1.00 97.56 84 GLU A N 1
ATOM 674 C CA . GLU A 1 84 ? 15.012 -3.262 -3.979 1.00 97.56 84 GLU A CA 1
ATOM 675 C C . GLU A 1 84 ? 14.817 -2.437 -2.710 1.00 97.56 84 GLU A C 1
ATOM 677 O O . GLU A 1 84 ? 15.462 -1.402 -2.502 1.00 97.56 84 GLU A O 1
ATOM 682 N N . GLY A 1 85 ? 13.928 -2.890 -1.836 1.00 96.88 85 GLY A N 1
ATOM 683 C CA . GLY A 1 85 ? 13.736 -2.235 -0.555 1.00 96.88 85 GLY A CA 1
ATOM 684 C C . GLY A 1 85 ? 12.573 -2.797 0.231 1.00 96.88 85 GLY A C 1
ATOM 685 O O . GLY A 1 85 ? 12.072 -3.885 -0.037 1.00 96.88 85 GLY A O 1
ATOM 686 N N . THR A 1 86 ? 12.137 -2.031 1.229 1.00 98.00 86 THR A N 1
ATOM 687 C CA . THR A 1 86 ? 10.943 -2.363 2.006 1.00 98.00 86 THR A CA 1
ATOM 688 C C . THR A 1 86 ? 9.979 -1.191 2.066 1.00 98.00 86 THR A C 1
ATOM 690 O O . THR A 1 86 ? 10.392 -0.031 2.017 1.00 98.00 86 THR A O 1
ATOM 693 N N . TYR A 1 87 ? 8.691 -1.493 2.191 1.00 96.62 87 TYR A N 1
ATOM 694 C CA . TYR A 1 87 ? 7.646 -0.517 2.486 1.00 96.62 87 TYR A CA 1
ATOM 695 C C . TYR A 1 87 ? 6.782 -1.009 3.647 1.00 96.62 87 TYR A C 1
ATOM 697 O O . TYR A 1 87 ? 6.760 -2.196 3.976 1.00 96.62 87 TYR A O 1
ATOM 705 N N . LYS A 1 88 ? 6.074 -0.078 4.292 1.00 97.25 88 LYS A N 1
ATOM 706 C CA . LYS A 1 88 ? 5.204 -0.363 5.435 1.00 97.25 88 LYS A CA 1
ATOM 707 C C . LYS A 1 88 ? 3.760 -0.006 5.106 1.00 97.25 88 LYS A C 1
ATOM 709 O O . LYS A 1 88 ? 3.486 1.120 4.701 1.00 97.25 88 LYS A O 1
ATOM 714 N N . ILE A 1 89 ? 2.856 -0.946 5.354 1.00 97.50 89 ILE A N 1
ATOM 715 C CA . ILE A 1 89 ? 1.406 -0.765 5.298 1.00 97.50 89 ILE A CA 1
ATOM 716 C C . ILE A 1 89 ? 0.874 -0.592 6.717 1.00 97.50 89 ILE A C 1
ATOM 718 O O . ILE A 1 89 ? 1.226 -1.338 7.635 1.00 97.50 89 ILE A O 1
ATOM 722 N N . THR A 1 90 ? 0.010 0.399 6.897 1.00 96.25 90 THR A N 1
ATOM 723 C CA . THR A 1 90 ? -0.662 0.698 8.165 1.00 96.25 90 THR A CA 1
ATOM 724 C C . THR A 1 90 ? -2.164 0.811 7.955 1.00 96.25 90 THR A C 1
ATOM 726 O O . THR A 1 90 ? -2.614 1.191 6.878 1.00 96.25 90 THR A O 1
ATOM 729 N N . ILE A 1 91 ? -2.931 0.552 9.009 1.00 96.81 91 ILE A N 1
ATOM 730 C CA . ILE A 1 91 ? -4.389 0.721 9.053 1.00 96.81 91 ILE A CA 1
ATOM 731 C C . ILE A 1 91 ? -4.760 1.748 10.120 1.00 96.81 91 ILE A C 1
ATOM 733 O O . ILE A 1 91 ? -4.004 1.931 11.081 1.00 96.81 91 ILE A O 1
ATOM 737 N N . ASN A 1 92 ? -5.908 2.400 9.957 1.00 95.62 92 ASN A N 1
ATOM 738 C CA . ASN A 1 92 ? -6.495 3.217 11.013 1.00 95.62 92 ASN A CA 1
ATOM 739 C C . ASN A 1 92 ? -7.361 2.307 11.883 1.00 95.62 92 ASN A C 1
ATOM 741 O O . ASN A 1 92 ? -8.166 1.538 11.366 1.00 95.62 92 ASN A O 1
ATOM 745 N N . LYS A 1 93 ? -7.140 2.342 13.196 1.00 96.75 93 LYS A N 1
ATOM 746 C CA . LYS A 1 93 ? -7.899 1.525 14.145 1.00 96.75 93 LYS A CA 1
ATOM 747 C C . LYS A 1 93 ? -9.271 2.138 14.386 1.00 96.75 93 LYS A C 1
ATOM 749 O O . LYS A 1 93 ? -9.358 3.363 14.440 1.00 96.75 93 LYS A O 1
ATOM 754 N N . GLY A 1 94 ? -10.279 1.290 14.564 1.00 96.06 94 GLY A N 1
ATOM 755 C CA . GLY A 1 94 ? -11.571 1.733 15.074 1.00 96.06 94 GLY A CA 1
ATOM 756 C C . GLY A 1 94 ? -11.440 2.258 16.503 1.00 96.06 94 GLY A C 1
ATOM 757 O O . GLY A 1 94 ? -10.544 1.861 17.263 1.00 96.06 94 GLY A O 1
ATOM 758 N N . GLU A 1 95 ? -12.303 3.196 16.869 1.00 96.62 95 GLU A N 1
ATOM 759 C CA . GLU A 1 95 ? -12.360 3.724 18.224 1.00 96.62 95 GLU A CA 1
ATOM 760 C C . GLU A 1 95 ? -13.085 2.753 19.158 1.00 96.62 95 GLU A C 1
ATOM 762 O O . GLU A 1 95 ? -13.921 1.949 18.750 1.00 96.62 95 GLU A O 1
ATOM 767 N N . LYS A 1 96 ? -12.773 2.827 20.453 1.00 94.56 96 LYS A N 1
ATOM 768 C CA . LYS A 1 96 ? -13.491 2.025 21.444 1.00 94.56 96 LYS A CA 1
ATOM 769 C C . LYS A 1 96 ? -14.882 2.587 21.692 1.00 94.56 96 LYS A C 1
ATOM 771 O O . LYS A 1 96 ? -15.025 3.792 21.902 1.00 94.56 96 LYS A O 1
ATOM 776 N N . GLY A 1 97 ? -15.860 1.697 21.791 1.00 91.88 97 GLY A N 1
ATOM 777 C CA . GLY A 1 97 ? -17.193 2.021 22.271 1.00 91.88 97 GLY A CA 1
ATOM 778 C C . GLY A 1 97 ? -17.164 2.470 23.731 1.00 91.88 97 GLY A C 1
ATOM 779 O O . GLY A 1 97 ? -16.372 2.001 24.555 1.00 91.88 97 GLY A O 1
ATOM 780 N N . GLY A 1 98 ? -18.031 3.423 24.057 1.00 88.38 98 GLY A N 1
ATOM 781 C CA . GLY A 1 98 ? -18.201 4.002 25.383 1.00 88.38 98 GLY A CA 1
ATOM 782 C C . GLY A 1 98 ? -19.570 3.709 25.992 1.00 88.38 98 GLY A C 1
ATOM 783 O O . GLY A 1 98 ? -20.358 2.908 25.489 1.00 88.38 98 GLY A O 1
ATOM 784 N N . PHE A 1 99 ? -19.880 4.378 27.106 1.00 88.00 99 PHE A N 1
ATOM 785 C CA . PHE A 1 99 ? -21.199 4.251 27.720 1.00 88.00 99 PHE A CA 1
ATOM 786 C C . PHE A 1 99 ? -22.266 4.926 26.840 1.00 88.00 99 PHE A C 1
ATOM 788 O O . PHE A 1 99 ? -22.276 6.151 26.741 1.00 88.00 99 PHE A O 1
ATOM 795 N N . LEU A 1 100 ? -23.159 4.137 26.232 1.00 87.69 100 LEU A N 1
ATOM 796 C CA . LEU A 1 100 ? -24.232 4.556 25.311 1.00 87.69 100 LEU A CA 1
ATOM 797 C C . LEU A 1 100 ? -23.765 5.197 23.988 1.00 87.69 100 LEU A C 1
ATOM 799 O O . LEU A 1 100 ? -24.567 5.854 23.322 1.00 87.69 100 LEU A O 1
ATOM 803 N N . VAL A 1 101 ? -22.496 5.029 23.608 1.00 90.56 101 VAL A N 1
ATOM 804 C CA . VAL A 1 101 ? -21.929 5.583 22.367 1.00 90.56 101 VAL A CA 1
ATOM 805 C C . VAL A 1 101 ? -21.052 4.523 21.713 1.00 90.56 101 VAL A C 1
ATOM 807 O O . VAL A 1 101 ? -20.150 4.008 22.368 1.00 90.56 101 VAL A O 1
ATOM 810 N N . ASP A 1 102 ? -21.319 4.198 20.452 1.00 93.19 102 ASP A N 1
ATOM 811 C CA . ASP A 1 102 ? -20.463 3.310 19.661 1.00 93.19 102 ASP A CA 1
ATOM 812 C C . ASP A 1 1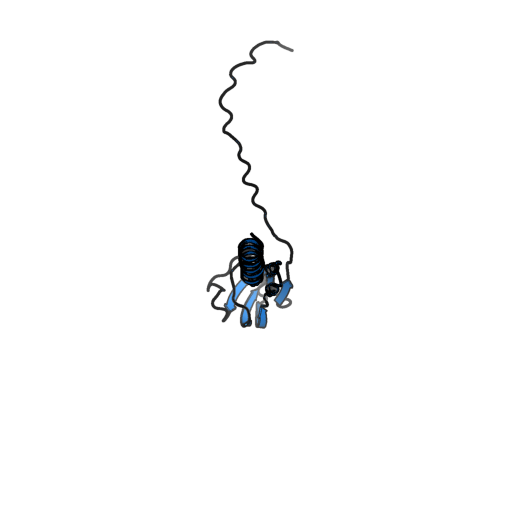02 ? -19.175 4.041 19.251 1.00 93.19 102 ASP A C 1
ATOM 814 O O . ASP A 1 102 ? -19.167 5.265 19.103 1.00 93.19 102 ASP A O 1
ATOM 818 N N . GLY A 1 103 ? -18.083 3.298 19.100 1.00 95.06 103 GLY A N 1
ATOM 819 C CA . GLY A 1 103 ? -16.836 3.817 18.554 1.00 95.06 103 GLY A CA 1
ATOM 820 C C . GLY A 1 103 ? -16.946 4.042 17.048 1.00 95.06 103 GLY A C 1
ATOM 821 O O . GLY A 1 103 ? -17.677 3.335 16.357 1.00 95.06 103 GLY A O 1
ATOM 822 N N . GLU A 1 104 ? -16.226 5.034 16.530 1.00 95.94 104 GLU A N 1
ATOM 823 C CA . GLU A 1 104 ? -16.148 5.278 15.090 1.00 95.94 104 GLU A CA 1
ATOM 824 C C . GLU A 1 104 ? -15.256 4.237 14.399 1.00 95.94 104 GLU A C 1
ATOM 826 O O . GLU A 1 104 ? -14.202 3.862 14.918 1.00 95.94 104 GLU A O 1
ATOM 831 N N . ASP A 1 105 ? -15.657 3.787 13.210 1.00 96.62 105 ASP A N 1
ATOM 832 C CA . ASP A 1 105 ? -14.832 2.902 12.388 1.00 96.62 105 ASP A CA 1
ATOM 833 C C . ASP A 1 105 ? -13.559 3.619 11.913 1.00 96.62 105 ASP A C 1
ATOM 835 O O . ASP A 1 105 ? -13.559 4.810 11.582 1.00 96.62 105 ASP A O 1
ATOM 839 N N . GLY A 1 106 ? -12.462 2.873 11.817 1.00 95.12 106 GLY A N 1
ATOM 840 C CA . GLY A 1 106 ? -11.223 3.363 11.238 1.00 95.12 106 GLY A CA 1
ATOM 841 C C . GLY A 1 106 ? -11.368 3.600 9.734 1.00 95.12 106 GLY A C 1
ATOM 842 O O . GLY A 1 106 ? -11.893 2.766 9.002 1.00 95.12 106 GLY A O 1
ATOM 843 N N . GLU A 1 107 ? -10.858 4.726 9.234 1.00 94.62 107 GLU A N 1
ATOM 844 C CA . GLU A 1 107 ? -10.863 4.985 7.791 1.00 94.62 107 GLU A CA 1
ATOM 845 C C . GLU A 1 107 ? -9.943 4.015 7.031 1.00 94.62 107 GLU A C 1
ATOM 847 O O . GLU A 1 107 ? -8.826 3.718 7.467 1.00 94.62 107 GLU A O 1
ATOM 852 N N . ASP A 1 108 ? -10.365 3.597 5.840 1.00 95.81 108 ASP A N 1
ATOM 853 C CA . ASP A 1 108 ? -9.514 2.842 4.923 1.00 95.81 108 ASP A CA 1
ATOM 854 C C . ASP A 1 108 ? -8.298 3.667 4.465 1.00 95.81 108 ASP A C 1
ATOM 856 O O . ASP A 1 108 ? -8.406 4.844 4.110 1.00 95.81 108 ASP A O 1
ATOM 860 N N . ASN A 1 109 ? -7.134 3.025 4.395 1.00 95.31 109 ASN A N 1
ATOM 861 C CA . ASN A 1 109 ? -5.915 3.608 3.847 1.00 95.31 109 ASN A CA 1
ATOM 862 C C . ASN A 1 109 ? -5.675 3.128 2.414 1.00 95.31 109 ASN A C 1
ATOM 864 O O . ASN A 1 109 ? -5.602 1.930 2.158 1.00 95.31 109 ASN A O 1
ATOM 868 N N . TYR A 1 110 ? -5.449 4.066 1.495 1.00 96.44 110 TYR A N 1
ATOM 869 C CA . TYR A 1 110 ? -5.082 3.766 0.111 1.00 96.44 110 TYR A CA 1
ATOM 870 C C . TYR A 1 110 ? -3.654 4.232 -0.134 1.00 96.44 110 TYR A C 1
ATOM 872 O O . TYR A 1 110 ? -3.358 5.426 -0.136 1.00 96.44 110 TYR A O 1
ATOM 880 N N . PHE A 1 111 ? -2.748 3.287 -0.318 1.00 96.38 111 PHE A N 1
ATOM 881 C CA . PHE A 1 111 ? -1.356 3.536 -0.643 1.00 96.38 111 PHE A CA 1
ATOM 882 C C . PHE A 1 111 ? -1.157 3.491 -2.154 1.00 96.38 111 PHE A C 1
ATOM 884 O O . PHE A 1 111 ? -1.774 2.691 -2.858 1.00 96.38 111 PHE A O 1
ATOM 891 N N . ARG A 1 112 ? -0.256 4.330 -2.658 1.00 96.81 112 ARG A N 1
ATOM 892 C CA . ARG A 1 112 ? 0.204 4.273 -4.042 1.00 96.81 112 ARG A CA 1
ATOM 893 C C . ARG A 1 112 ? 1.716 4.234 -4.091 1.00 96.81 112 ARG A C 1
ATOM 895 O O . ARG A 1 112 ? 2.366 5.169 -3.619 1.00 96.81 112 ARG A O 1
ATOM 902 N N . MET A 1 113 ? 2.234 3.181 -4.708 1.00 96.44 113 MET A N 1
ATOM 903 C CA . MET A 1 113 ? 3.644 3.023 -5.013 1.00 96.44 113 MET A CA 1
ATOM 904 C C . MET A 1 113 ? 3.909 3.417 -6.464 1.00 96.44 113 MET A C 1
ATOM 906 O O . MET A 1 113 ? 3.378 2.810 -7.393 1.00 96.44 113 MET A O 1
ATOM 910 N N . THR A 1 114 ? 4.731 4.443 -6.651 1.00 96.44 114 THR A N 1
ATOM 911 C CA . THR A 1 114 ? 5.219 4.865 -7.963 1.00 96.44 114 THR A CA 1
ATOM 912 C C . THR A 1 114 ? 6.582 4.234 -8.209 1.00 96.44 114 THR A C 1
ATOM 914 O O . THR A 1 114 ? 7.503 4.446 -7.418 1.00 96.44 114 THR A O 1
ATOM 917 N N . LEU A 1 115 ? 6.717 3.482 -9.300 1.00 96.00 115 LEU A N 1
ATOM 918 C CA . LEU A 1 115 ? 7.957 2.840 -9.741 1.00 96.00 115 LEU A CA 1
ATOM 919 C C . LEU A 1 115 ? 8.588 3.684 -10.860 1.00 96.00 115 LEU A C 1
ATOM 921 O O . LEU A 1 115 ? 7.921 4.021 -11.837 1.00 96.00 115 LEU A O 1
ATOM 925 N N . SER A 1 116 ? 9.863 4.061 -10.737 1.00 94.12 116 SER A N 1
ATOM 926 C CA . SER A 1 116 ? 10.515 4.944 -11.717 1.00 94.12 116 SER A CA 1
ATOM 927 C C . SER A 1 116 ? 12.013 4.661 -11.847 1.00 94.12 116 SER A C 1
ATOM 929 O O . SER A 1 116 ? 12.633 4.144 -10.925 1.00 94.12 116 SER A O 1
ATOM 931 N N . GLY A 1 117 ? 12.635 5.085 -12.950 1.00 91.06 117 GLY A N 1
ATOM 932 C CA . GLY A 1 117 ? 14.095 5.046 -13.124 1.00 91.06 117 GLY A CA 1
ATOM 933 C C . GLY A 1 117 ? 14.869 6.015 -12.216 1.00 91.06 117 GLY A C 1
ATOM 934 O O . GLY A 1 117 ? 16.090 6.085 -12.291 1.00 91.06 117 GLY A O 1
ATOM 935 N N . SER A 1 118 ? 14.181 6.794 -11.373 1.00 91.94 118 SER A N 1
ATOM 936 C CA . SER A 1 118 ? 14.800 7.575 -10.287 1.00 91.94 118 SER A CA 1
ATOM 937 C C . SER A 1 118 ? 14.672 6.886 -8.926 1.00 91.94 118 SER A C 1
ATOM 939 O O . SER A 1 118 ? 15.163 7.399 -7.921 1.00 91.94 118 SER A O 1
ATOM 941 N N . GLY A 1 119 ? 14.021 5.725 -8.886 1.00 92.62 119 GLY A N 1
ATOM 942 C CA . GLY A 1 119 ? 13.688 4.997 -7.678 1.00 92.62 119 GLY A CA 1
ATOM 943 C C . GLY A 1 119 ? 12.198 5.058 -7.340 1.00 92.62 119 GLY A C 1
ATOM 944 O O . GLY A 1 119 ? 11.418 5.785 -7.964 1.00 92.62 119 GLY A O 1
ATOM 945 N N . PRO A 1 120 ? 11.782 4.242 -6.363 1.00 94.06 120 PRO A N 1
ATOM 946 C CA . PRO A 1 120 ? 10.392 4.146 -5.963 1.00 94.06 120 PRO A CA 1
ATOM 947 C C . PRO A 1 120 ? 10.003 5.284 -5.022 1.00 94.06 120 PRO A C 1
ATOM 949 O O . PRO A 1 120 ? 10.815 5.799 -4.252 1.00 94.06 120 PRO A O 1
ATOM 952 N N . SER A 1 121 ? 8.723 5.632 -5.029 1.00 94.88 121 SER A N 1
ATOM 953 C CA . SER A 1 121 ? 8.129 6.506 -4.020 1.00 94.88 121 SER A CA 1
ATOM 954 C C . SER A 1 121 ? 6.774 5.974 -3.580 1.00 94.88 121 SER A C 1
ATOM 956 O O . SER A 1 121 ? 6.098 5.265 -4.321 1.00 94.88 121 SER A O 1
ATOM 958 N N . MET A 1 122 ? 6.391 6.297 -2.348 1.00 93.44 122 MET A N 1
ATOM 959 C CA . MET A 1 122 ? 5.149 5.839 -1.739 1.00 93.44 122 MET A CA 1
ATOM 960 C C . MET A 1 122 ? 4.358 7.048 -1.257 1.00 93.44 122 MET A C 1
ATOM 962 O O . MET A 1 122 ? 4.904 7.934 -0.597 1.00 93.44 122 MET A O 1
ATOM 966 N N . SER A 1 123 ? 3.065 7.069 -1.554 1.00 92.94 123 SER A N 1
ATOM 967 C CA . SER A 1 123 ? 2.144 8.102 -1.085 1.00 92.94 123 SER A CA 1
ATOM 968 C C . SER A 1 123 ? 0.917 7.473 -0.437 1.00 92.94 123 SER A C 1
ATOM 970 O O . SER A 1 123 ? 0.442 6.424 -0.869 1.00 92.94 123 SER A O 1
ATOM 972 N N . LEU A 1 124 ? 0.404 8.115 0.614 1.00 89.31 124 LEU A N 1
ATOM 973 C CA . LEU A 1 124 ? -0.908 7.797 1.166 1.00 89.31 124 LEU A CA 1
ATOM 974 C C . LEU A 1 124 ? -1.934 8.679 0.458 1.00 89.31 124 LEU A C 1
ATOM 976 O O . LEU A 1 124 ? -1.996 9.889 0.683 1.00 89.31 124 LEU A O 1
ATOM 980 N N . ASN A 1 125 ? -2.733 8.073 -0.405 1.00 81.00 125 ASN A N 1
ATOM 981 C CA . ASN A 1 125 ? -3.785 8.745 -1.134 1.00 81.00 125 ASN A CA 1
ATOM 982 C C . ASN A 1 125 ? -5.079 8.702 -0.315 1.00 81.00 125 ASN A C 1
ATOM 984 O O . ASN A 1 125 ? -5.928 7.843 -0.513 1.00 81.00 125 ASN A O 1
ATOM 988 N N . LYS A 1 126 ? -5.248 9.638 0.624 1.00 63.62 126 LYS A N 1
ATOM 989 C CA . LYS A 1 126 ? -6.435 9.694 1.505 1.00 63.62 126 LYS A CA 1
ATOM 990 C C . LYS A 1 126 ? -7.773 9.920 0.780 1.00 63.62 126 LYS A C 1
ATOM 992 O O . LYS A 1 126 ? -8.814 10.007 1.421 1.00 63.62 126 LYS A O 1
ATOM 997 N N . SER A 1 127 ? -7.781 10.048 -0.542 1.00 47.25 127 SER A N 1
ATOM 998 C CA . SER A 1 127 ? -8.954 10.514 -1.268 1.00 47.25 127 SER A CA 1
ATOM 999 C C . SER A 1 127 ? -9.056 9.897 -2.650 1.00 47.25 127 SER A C 1
ATOM 1001 O O . SER A 1 127 ? -8.811 10.573 -3.642 1.00 47.25 127 SER A O 1
ATOM 1003 N N . ILE A 1 128 ? -9.522 8.649 -2.727 1.00 47.53 128 ILE A N 1
ATOM 1004 C CA . ILE A 1 128 ? -10.364 8.241 -3.854 1.00 47.53 128 ILE A CA 1
ATOM 1005 C C . ILE A 1 128 ? -11.532 7.370 -3.359 1.00 47.53 128 ILE A C 1
ATOM 1007 O O . ILE A 1 128 ? -11.647 6.196 -3.684 1.00 47.53 128 ILE A O 1
ATOM 1011 N N . LYS A 1 129 ? -12.482 7.966 -2.623 1.00 41.81 129 LYS A N 1
ATOM 1012 C CA . LYS A 1 129 ? -13.861 7.455 -2.661 1.00 41.81 129 LYS A CA 1
ATOM 1013 C C . LYS A 1 129 ? -14.412 7.766 -4.057 1.00 41.81 129 LYS A C 1
ATOM 1015 O O . LYS A 1 129 ? -15.020 8.821 -4.245 1.00 41.81 129 LYS A O 1
ATOM 1020 N N . ILE A 1 130 ? -14.205 6.893 -5.050 1.00 45.59 130 ILE A N 1
ATOM 1021 C CA . ILE A 1 130 ? -15.069 6.919 -6.239 1.00 45.59 130 ILE A CA 1
ATOM 1022 C C . ILE A 1 130 ? -16.434 6.448 -5.747 1.00 45.59 130 ILE A C 1
ATOM 1024 O O . ILE A 1 130 ? -16.727 5.259 -5.692 1.00 45.59 130 ILE A O 1
ATOM 1028 N N . SER A 1 131 ? -17.275 7.387 -5.321 1.00 39.03 131 SER A N 1
ATOM 1029 C CA . SER A 1 131 ? -18.696 7.103 -5.204 1.00 39.03 131 SER A CA 1
ATOM 1030 C C . SER A 1 131 ? -19.198 6.865 -6.624 1.00 39.03 131 SER A C 1
ATOM 1032 O O . SER A 1 131 ? -19.466 7.812 -7.364 1.00 39.03 131 SER A O 1
ATOM 1034 N N . GLU A 1 132 ? -19.289 5.601 -7.037 1.00 38.75 132 GLU A N 1
ATOM 1035 C CA . GLU A 1 132 ? -20.081 5.235 -8.202 1.00 38.75 132 GLU A CA 1
ATOM 1036 C C . GLU A 1 132 ? -21.541 5.581 -7.903 1.00 38.75 132 GLU A C 1
ATOM 1038 O O . GLU A 1 132 ? -22.335 4.769 -7.424 1.00 38.75 132 GLU A O 1
ATOM 1043 N N . LYS A 1 133 ? -21.941 6.819 -8.196 1.00 35.25 133 LYS A N 1
ATOM 1044 C CA . LYS A 1 133 ? -23.356 7.126 -8.341 1.00 35.25 133 LYS A CA 1
ATOM 1045 C C . LYS A 1 133 ? -23.800 6.469 -9.639 1.00 35.25 133 LYS A C 1
ATOM 1047 O O . LYS A 1 133 ? -23.700 7.069 -10.707 1.00 35.25 133 LYS A O 1
ATOM 1052 N N . LYS A 1 134 ? -24.293 5.232 -9.548 1.00 35.78 134 LYS A N 1
ATOM 1053 C CA . LYS A 1 134 ? -24.998 4.553 -10.639 1.00 35.78 134 LYS A CA 1
ATOM 1054 C C . LYS A 1 134 ? -26.115 5.479 -11.114 1.00 35.78 134 LYS A C 1
ATOM 1056 O O . LYS A 1 134 ? -27.158 5.589 -10.472 1.00 35.78 134 LYS A O 1
ATOM 1061 N N . SER A 1 135 ? -25.879 6.210 -12.202 1.00 43.34 135 SER A N 1
ATOM 1062 C CA . SER A 1 135 ? -26.907 7.050 -12.799 1.00 43.34 135 SER A CA 1
ATOM 1063 C C . SER A 1 135 ? -27.952 6.092 -13.365 1.00 43.34 135 SER A C 1
ATOM 1065 O O . SER A 1 135 ? -27.698 5.374 -14.335 1.00 43.34 135 SER A O 1
ATOM 1067 N N . SER A 1 136 ? -29.108 6.018 -12.713 1.00 41.50 136 SER A N 1
ATOM 1068 C CA . SER A 1 136 ? -30.284 5.342 -13.239 1.00 41.50 136 SER A CA 1
ATOM 1069 C C . SER A 1 136 ? -30.848 6.175 -14.388 1.00 41.50 136 SER A C 1
ATOM 1071 O O . SER A 1 136 ? -31.881 6.831 -14.265 1.00 41.50 136 SER A O 1
ATOM 1073 N N . LEU A 1 137 ? -30.168 6.158 -15.535 1.00 44.00 137 LEU A N 1
ATOM 1074 C CA . LEU A 1 137 ? -30.825 6.514 -16.782 1.00 44.00 137 LEU A CA 1
ATOM 1075 C C . LEU A 1 137 ? -31.884 5.443 -17.027 1.00 44.00 137 LEU A C 1
ATOM 1077 O O . LEU A 1 137 ? -31.595 4.307 -17.403 1.00 44.00 137 LEU A O 1
ATOM 1081 N N . THR A 1 138 ? -33.130 5.802 -16.733 1.00 46.72 138 THR A N 1
ATOM 1082 C CA . THR A 1 138 ? -34.281 5.057 -17.225 1.00 46.72 138 THR A CA 1
ATOM 1083 C C . THR A 1 138 ? -34.224 5.063 -18.755 1.00 46.72 138 THR A C 1
ATOM 1085 O O . THR A 1 138 ? -33.863 6.080 -19.353 1.00 46.72 138 THR A O 1
ATOM 1088 N N . PRO A 1 139 ? -34.551 3.945 -19.423 1.00 40.97 139 PRO A N 1
ATOM 1089 C CA . PRO A 1 139 ? -34.657 3.953 -20.871 1.00 40.97 139 PRO A CA 1
ATOM 1090 C C . PRO A 1 139 ? -35.775 4.927 -21.244 1.00 40.97 139 PRO A C 1
ATOM 1092 O O . PRO A 1 139 ? -36.906 4.775 -20.775 1.00 40.97 139 PRO A O 1
ATOM 1095 N N . VAL A 1 140 ? -35.463 5.931 -22.068 1.00 45.09 140 VAL A N 1
ATOM 1096 C CA . VAL A 1 140 ? -36.463 6.844 -22.630 1.00 45.09 140 VAL A CA 1
ATOM 1097 C C . VAL A 1 140 ? -37.439 6.005 -23.450 1.00 45.09 140 VAL A C 1
ATOM 1099 O O . VAL A 1 140 ? -37.191 5.655 -24.603 1.00 45.09 140 VAL A O 1
ATOM 1102 N N . LYS A 1 141 ? -38.565 5.646 -22.833 1.00 44.84 141 LYS A N 1
ATOM 1103 C CA . LYS A 1 141 ? -39.723 5.102 -23.531 1.00 44.84 141 LYS A CA 1
ATOM 1104 C C . LYS A 1 141 ? -40.419 6.266 -24.227 1.00 44.84 141 LYS A C 1
ATOM 1106 O O . LYS A 1 141 ? -41.203 6.973 -23.615 1.00 44.84 141 LYS A O 1
ATOM 1111 N N . ASN A 1 142 ? -40.091 6.421 -25.505 1.00 43.31 142 ASN A N 1
ATOM 1112 C CA . ASN A 1 142 ? -40.977 6.851 -26.584 1.00 43.31 142 ASN A CA 1
ATOM 1113 C C . ASN A 1 142 ? -41.851 8.102 -26.320 1.00 43.31 142 ASN A C 1
ATOM 1115 O O . ASN A 1 142 ? -42.928 8.001 -25.740 1.00 43.31 142 ASN A O 1
ATOM 1119 N N . LEU A 1 143 ? -41.471 9.248 -26.895 1.00 40.41 143 LEU A N 1
ATOM 1120 C CA . LEU A 1 143 ? -42.445 10.257 -27.323 1.00 40.41 143 LEU A CA 1
ATOM 1121 C C . LEU A 1 143 ? -42.292 10.507 -28.827 1.00 40.41 143 LEU A C 1
ATOM 1123 O O . LEU A 1 143 ? -41.643 11.443 -29.287 1.00 40.41 143 LEU A O 1
ATOM 1127 N N . ALA A 1 144 ? -42.962 9.655 -29.598 1.00 47.78 144 ALA A N 1
ATOM 1128 C CA . ALA A 1 144 ? -43.583 10.069 -30.842 1.00 47.78 144 ALA A CA 1
ATOM 1129 C C . ALA A 1 144 ? -44.682 11.091 -30.506 1.00 47.78 144 ALA A C 1
ATOM 1131 O O . ALA A 1 144 ? -45.836 10.720 -30.347 1.00 47.78 144 ALA A O 1
ATOM 1132 N N . LEU A 1 145 ? -44.318 12.359 -30.313 1.00 45.66 145 LEU A N 1
ATOM 1133 C CA . LEU A 1 145 ? -45.239 13.500 -30.303 1.00 45.66 145 LEU A CA 1
ATOM 1134 C C . LEU A 1 145 ? -44.413 14.783 -30.230 1.00 45.66 145 LEU A C 1
ATOM 1136 O O . LEU A 1 145 ? -44.161 15.308 -29.158 1.00 45.66 145 LEU A O 1
ATOM 1140 N N . LEU A 1 146 ? -43.950 15.230 -31.392 1.00 40.94 146 LEU A N 1
ATOM 1141 C CA . LEU A 1 146 ? -43.944 16.629 -31.822 1.00 40.94 146 LEU A CA 1
ATOM 1142 C C . LEU A 1 146 ? -43.603 16.609 -33.315 1.00 40.94 146 LEU A C 1
ATOM 1144 O O . LEU A 1 146 ? -42.502 16.915 -33.763 1.00 40.94 146 LEU A O 1
ATOM 1148 N N . GLY A 1 147 ? -44.583 16.150 -34.093 1.00 38.81 147 GLY A N 1
ATOM 1149 C CA . GLY A 1 147 ? -44.696 16.622 -35.460 1.00 38.81 147 GLY A CA 1
ATOM 1150 C C . GLY A 1 147 ? -45.079 18.102 -35.462 1.00 38.81 147 GLY A C 1
ATOM 1151 O O . GLY A 1 147 ? -45.602 18.610 -34.473 1.00 38.81 147 GLY A O 1
ATOM 1152 N N . PHE A 1 148 ? -44.888 18.701 -36.636 1.00 37.81 148 PHE A N 1
ATOM 1153 C CA . PHE A 1 148 ? -45.387 19.991 -37.121 1.00 37.81 148 PHE A CA 1
ATOM 1154 C C . PHE A 1 148 ? -44.442 21.216 -37.094 1.00 37.81 148 PHE A C 1
ATOM 1156 O O . PHE A 1 148 ? -44.190 21.816 -36.059 1.00 37.81 148 PHE A O 1
ATOM 1163 N N . LEU A 1 149 ? -44.139 21.649 -38.337 1.00 38.31 149 LEU A N 1
ATOM 1164 C CA . LEU A 1 149 ? -43.882 23.018 -38.842 1.00 38.31 149 LEU A CA 1
ATOM 1165 C C . LEU A 1 149 ? -42.428 23.524 -38.718 1.00 38.31 149 LEU A C 1
ATOM 1167 O O . LEU A 1 149 ? -41.871 23.481 -37.637 1.00 38.31 149 LEU A O 1
ATOM 1171 N N . TRP A 1 150 ? -41.716 24.050 -39.728 1.00 37.19 150 TRP A N 1
ATOM 1172 C CA . TRP A 1 150 ? -41.954 24.524 -41.112 1.00 37.19 150 TRP A CA 1
ATOM 1173 C C . TRP A 1 150 ? -40.588 24.468 -41.857 1.00 37.19 150 TRP A C 1
ATOM 1175 O O . TRP A 1 150 ? -39.555 24.685 -41.241 1.00 37.19 150 TRP A O 1
ATOM 1185 N N . LYS A 1 151 ? -40.491 23.968 -43.098 1.00 37.06 151 LYS A N 1
ATOM 1186 C CA . LYS A 1 151 ? -40.539 24.675 -44.404 1.00 37.06 151 LYS A CA 1
ATOM 1187 C C . LYS A 1 151 ? -39.335 25.602 -44.721 1.00 37.06 151 LYS A C 1
ATOM 1189 O O . LYS A 1 151 ? -39.185 26.641 -44.101 1.00 37.06 151 LYS A O 1
ATOM 1194 N N . LYS A 1 152 ? -38.580 25.200 -45.764 1.00 37.62 152 LYS A N 1
ATOM 1195 C CA . LYS A 1 152 ? -37.730 25.953 -46.726 1.00 37.62 152 LYS A CA 1
ATOM 1196 C C . LYS A 1 152 ? -37.302 27.391 -46.366 1.00 37.62 152 LYS A C 1
ATOM 1198 O O . LYS A 1 152 ? -38.169 28.260 -46.366 1.00 37.62 152 LYS A O 1
ATOM 1203 N N . VAL A 1 153 ? -35.985 27.640 -46.358 1.00 43.62 153 VAL A N 1
ATOM 1204 C CA . VAL A 1 153 ? -35.233 28.382 -47.404 1.00 43.62 153 VAL A CA 1
ATOM 1205 C C . VAL A 1 153 ? -33.870 27.719 -47.552 1.00 43.62 153 VAL A C 1
ATOM 1207 O O . VAL A 1 153 ? -33.292 27.380 -46.498 1.00 43.62 153 VAL A O 1
#